Protein AF-A0A9D2IGV0-F1 (afdb_monomer_lite)

Structure (mmCIF, N/CA/C/O backbone):
data_AF-A0A9D2IGV0-F1
#
_entry.id   AF-A0A9D2IGV0-F1
#
loop_
_atom_site.group_PDB
_atom_site.id
_atom_site.type_symbol
_atom_site.label_atom_id
_atom_site.label_alt_id
_atom_site.label_comp_id
_atom_site.label_asym_id
_atom_site.label_entity_id
_atom_site.label_seq_id
_atom_site.pdbx_PDB_ins_code
_atom_site.Cartn_x
_atom_site.Cartn_y
_atom_site.Cartn_z
_atom_site.occupancy
_atom_site.B_iso_or_equiv
_atom_site.auth_seq_id
_atom_site.auth_comp_id
_atom_site.auth_asym_id
_atom_site.auth_atom_id
_atom_site.pdbx_PDB_model_num
ATOM 1 N N . THR A 1 1 ? 0.443 3.205 13.862 1.00 88.75 1 THR A N 1
ATOM 2 C CA . THR A 1 1 ? -0.783 2.640 13.243 1.00 88.75 1 THR A CA 1
ATOM 3 C C . THR A 1 1 ? -1.916 2.618 14.262 1.00 88.75 1 THR A C 1
ATOM 5 O O . THR A 1 1 ? -1.699 3.065 15.384 1.00 88.75 1 THR A O 1
ATOM 8 N N . VAL A 1 2 ? -3.116 2.131 13.915 1.00 94.19 2 VAL A N 1
ATOM 9 C CA . VAL A 1 2 ? -4.300 2.130 14.811 1.00 94.19 2 VAL A CA 1
ATOM 10 C C . VAL A 1 2 ? -4.050 1.400 16.143 1.00 94.19 2 VAL A C 1
ATOM 12 O O . VAL A 1 2 ? -4.567 1.810 17.177 1.00 94.19 2 VAL A O 1
ATOM 15 N N . CYS A 1 3 ? -3.227 0.349 16.147 1.00 92.88 3 CYS A N 1
ATOM 16 C CA . CYS A 1 3 ? -2.873 -0.410 17.351 1.00 92.88 3 CYS A CA 1
ATOM 17 C C . CYS A 1 3 ? -1.658 0.145 18.121 1.00 92.88 3 CYS A C 1
ATOM 19 O O . CYS A 1 3 ? -1.229 -0.474 19.088 1.00 92.88 3 CYS A O 1
ATOM 21 N N . GLY A 1 4 ? -1.089 1.282 17.704 1.00 90.38 4 GLY A N 1
ATOM 22 C CA . GLY A 1 4 ? 0.112 1.862 18.321 1.00 90.38 4 GLY A CA 1
ATOM 23 C C . GLY A 1 4 ? 1.443 1.286 17.823 1.00 90.38 4 GLY A C 1
ATOM 24 O O . GLY A 1 4 ? 2.490 1.759 18.246 1.00 90.38 4 GLY A O 1
ATOM 25 N N . GLY A 1 5 ? 1.428 0.323 16.894 1.00 91.81 5 GLY A N 1
ATOM 26 C CA . GLY A 1 5 ? 2.645 -0.203 16.269 1.00 91.81 5 GLY A CA 1
ATOM 27 C C . GLY A 1 5 ? 3.328 0.801 15.331 1.00 91.81 5 GLY A C 1
ATOM 28 O O . GLY A 1 5 ? 2.662 1.620 14.675 1.00 91.81 5 GLY A O 1
ATOM 29 N N . HIS A 1 6 ? 4.657 0.716 15.251 1.00 92.50 6 HIS A N 1
ATOM 30 C CA . HIS A 1 6 ? 5.436 1.355 14.191 1.00 92.50 6 HIS A CA 1
ATOM 31 C C . HIS A 1 6 ? 5.220 0.625 12.858 1.00 92.50 6 HIS A C 1
ATOM 33 O O . HIS A 1 6 ? 4.727 -0.500 12.828 1.00 92.50 6 HIS A O 1
ATOM 39 N N . LEU A 1 7 ? 5.533 1.293 11.748 1.00 91.81 7 LEU A N 1
ATOM 40 C CA . LEU A 1 7 ? 5.520 0.650 10.438 1.00 91.81 7 LEU A CA 1
ATOM 41 C C . LEU A 1 7 ? 6.804 -0.168 10.287 1.00 91.81 7 LEU A C 1
ATOM 43 O O . LEU A 1 7 ? 7.898 0.386 10.372 1.00 91.81 7 LEU A O 1
ATOM 47 N N . GLU A 1 8 ? 6.650 -1.467 10.067 1.00 84.56 8 GLU A N 1
ATOM 48 C CA . GLU A 1 8 ? 7.734 -2.407 9.794 1.00 84.56 8 GLU A CA 1
ATOM 49 C C . GLU A 1 8 ? 7.650 -2.766 8.307 1.00 84.56 8 GLU A C 1
ATOM 51 O O . GLU A 1 8 ? 6.556 -2.990 7.797 1.00 84.56 8 GLU A O 1
ATOM 56 N N . GLY A 1 9 ? 8.775 -2.704 7.588 1.00 82.75 9 GLY A N 1
ATOM 57 C CA . GLY A 1 9 ? 8.810 -2.821 6.125 1.00 82.75 9 GLY A CA 1
ATOM 58 C C . GLY A 1 9 ? 8.135 -4.085 5.573 1.00 82.75 9 GLY A C 1
ATOM 59 O O . GLY A 1 9 ? 7.912 -5.061 6.284 1.00 82.75 9 GLY A O 1
ATOM 60 N N . LEU A 1 10 ? 7.827 -4.074 4.275 1.00 89.00 10 LEU A N 1
ATOM 61 C CA . LEU A 1 10 ? 7.123 -5.173 3.614 1.00 89.00 10 LEU A CA 1
ATOM 62 C C . LEU A 1 10 ? 8.101 -6.147 2.948 1.00 89.00 10 LEU A C 1
ATOM 64 O O . LEU A 1 10 ? 8.975 -5.737 2.189 1.00 89.00 10 LEU A O 1
ATOM 68 N N . GLY A 1 11 ? 7.911 -7.443 3.201 1.00 90.62 11 GLY A N 1
ATOM 69 C CA . GLY A 1 11 ? 8.608 -8.531 2.515 1.00 90.62 11 GLY A CA 1
ATOM 70 C C . GLY A 1 11 ? 7.733 -9.146 1.426 1.00 90.62 11 GLY A C 1
ATOM 71 O O . GLY A 1 11 ? 7.106 -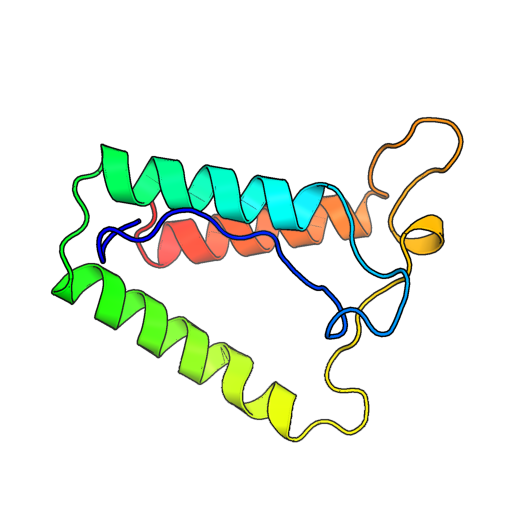10.181 1.659 1.00 90.62 11 GLY A O 1
ATOM 72 N N . ALA A 1 12 ? 7.673 -8.517 0.247 1.00 92.75 12 ALA A N 1
ATOM 73 C CA . ALA A 1 12 ? 6.978 -9.084 -0.913 1.00 92.75 12 ALA A CA 1
ATOM 74 C C . ALA A 1 12 ? 7.522 -10.486 -1.245 1.00 92.75 12 ALA A C 1
ATOM 76 O O . ALA A 1 12 ? 8.698 -10.772 -1.013 1.00 92.75 12 ALA A O 1
ATOM 77 N N . ALA A 1 13 ? 6.654 -11.385 -1.722 1.00 92.50 13 ALA A N 1
ATOM 78 C CA . ALA A 1 13 ? 6.980 -12.801 -1.937 1.00 92.50 13 ALA A CA 1
ATOM 79 C C . ALA A 1 13 ? 7.643 -13.486 -0.713 1.00 92.50 13 ALA A C 1
ATOM 81 O O . ALA A 1 13 ? 8.505 -14.356 -0.851 1.00 92.50 13 ALA A O 1
ATOM 82 N N . ASN A 1 14 ? 7.247 -13.091 0.504 1.00 89.31 14 ASN A N 1
ATOM 83 C CA . ASN A 1 14 ? 7.827 -13.538 1.779 1.00 89.31 14 ASN A CA 1
ATOM 84 C C . ASN A 1 14 ? 9.333 -13.245 1.932 1.00 89.31 14 ASN A C 1
ATOM 86 O O . ASN A 1 14 ? 10.000 -13.896 2.732 1.00 89.31 14 ASN A O 1
ATOM 90 N N . GLY A 1 15 ? 9.883 -12.304 1.158 1.00 91.19 15 GLY A N 1
ATOM 91 C CA . GLY A 1 15 ? 11.318 -12.003 1.143 1.00 91.19 15 GLY A CA 1
ATOM 92 C C . GLY A 1 15 ? 12.186 -13.077 0.479 1.00 91.19 15 GLY A C 1
ATOM 93 O O . GLY A 1 15 ? 13.406 -13.021 0.602 1.00 91.19 15 GLY A O 1
ATOM 94 N N . ASN A 1 16 ? 11.579 -14.047 -0.214 1.00 92.19 16 ASN A N 1
ATOM 95 C CA . ASN A 1 16 ? 12.298 -15.142 -0.873 1.00 92.19 16 ASN A CA 1
ATOM 96 C C . ASN A 1 16 ? 12.675 -14.836 -2.331 1.00 92.19 16 ASN A C 1
ATOM 98 O O . ASN A 1 16 ? 13.482 -15.554 -2.910 1.00 92.19 16 ASN A O 1
ATOM 102 N N . GLU A 1 17 ? 12.087 -13.794 -2.919 1.00 94.00 17 GLU A N 1
ATOM 103 C CA . GLU A 1 17 ? 12.257 -13.407 -4.322 1.00 94.00 17 GLU A CA 1
ATOM 104 C C . GLU A 1 17 ? 12.479 -11.886 -4.418 1.00 94.00 17 GLU A C 1
ATOM 106 O O . GLU A 1 17 ? 12.029 -11.149 -3.532 1.00 94.00 17 GLU A O 1
ATOM 111 N N . PRO A 1 18 ? 13.133 -11.373 -5.478 1.00 95.56 18 PRO A N 1
ATOM 112 C CA . PRO A 1 18 ? 13.408 -9.944 -5.651 1.00 95.56 18 PRO A CA 1
ATOM 113 C C . PRO A 1 18 ? 12.172 -9.166 -6.146 1.00 95.56 18 PRO A C 1
ATOM 115 O O . PRO A 1 18 ? 12.249 -8.379 -7.088 1.00 95.56 18 PRO A O 1
ATOM 118 N N . ASN A 1 19 ? 11.026 -9.389 -5.502 1.00 96.00 19 ASN A N 1
ATOM 119 C CA . ASN A 1 19 ? 9.712 -8.865 -5.890 1.00 96.00 19 ASN A CA 1
ATOM 120 C C . ASN A 1 19 ? 9.299 -7.626 -5.074 1.00 96.00 19 ASN A C 1
ATOM 122 O O . ASN A 1 19 ? 8.158 -7.185 -5.144 1.00 96.00 19 ASN A O 1
ATOM 126 N N . GLY A 1 20 ? 10.199 -7.086 -4.247 1.00 94.44 20 GLY A N 1
ATOM 127 C CA . GLY A 1 20 ? 9.944 -5.862 -3.488 1.00 94.44 20 GLY A CA 1
ATOM 128 C C . GLY A 1 20 ? 10.151 -4.618 -4.347 1.00 94.44 20 GLY A C 1
ATOM 129 O O . GLY A 1 20 ? 11.172 -4.506 -5.027 1.00 94.44 20 GLY A O 1
ATOM 130 N N . THR A 1 21 ? 9.222 -3.664 -4.281 1.00 95.56 21 THR A N 1
ATOM 131 C CA . THR A 1 21 ? 9.325 -2.385 -4.987 1.00 95.56 21 THR A CA 1
ATOM 132 C C . THR A 1 21 ? 9.148 -1.194 -4.038 1.00 95.56 21 THR A C 1
ATOM 134 O O . THR A 1 21 ? 9.062 -1.318 -2.814 1.00 95.56 21 THR A O 1
ATOM 137 N N . GLY A 1 22 ? 9.157 0.020 -4.595 1.00 95.31 22 GLY A N 1
ATOM 138 C CA . GLY A 1 22 ? 8.858 1.225 -3.825 1.00 95.31 22 GLY A CA 1
ATOM 139 C C . GLY A 1 22 ? 7.361 1.420 -3.565 1.00 95.31 22 GLY A C 1
ATOM 140 O O . GLY A 1 22 ? 7.005 2.136 -2.624 1.00 95.31 22 GLY A O 1
ATOM 141 N N . LEU A 1 23 ? 6.479 0.826 -4.379 1.00 97.00 23 LEU A N 1
ATOM 142 C CA . LEU A 1 23 ? 5.037 1.081 -4.302 1.00 97.00 23 LEU A CA 1
ATOM 143 C C . LEU A 1 23 ? 4.395 0.452 -3.069 1.00 97.00 23 LEU A C 1
ATOM 145 O O . LEU A 1 23 ? 3.565 1.105 -2.435 1.00 97.00 23 LEU A O 1
ATOM 149 N N . GLU A 1 24 ? 4.792 -0.757 -2.666 1.00 95.19 24 GLU A N 1
ATOM 150 C CA . GLU A 1 24 ? 4.174 -1.402 -1.502 1.00 95.19 24 GLU A CA 1
ATOM 151 C C . GLU A 1 24 ? 4.548 -0.638 -0.223 1.00 95.19 24 GLU A C 1
ATOM 153 O O . GLU A 1 24 ? 3.698 -0.347 0.623 1.00 95.19 24 GLU A O 1
ATOM 158 N N . VAL A 1 25 ? 5.816 -0.226 -0.100 1.00 95.62 25 VAL A N 1
ATOM 159 C CA . VAL A 1 25 ? 6.298 0.568 1.043 1.00 95.62 25 VAL A CA 1
ATOM 160 C C . VAL A 1 25 ? 5.661 1.962 1.055 1.00 95.62 25 VAL A C 1
ATOM 162 O O . VAL A 1 25 ? 5.312 2.475 2.124 1.00 95.62 25 VAL A O 1
ATOM 165 N N . ARG A 1 26 ? 5.448 2.570 -0.123 1.00 96.94 26 ARG A N 1
ATOM 166 C CA . ARG A 1 26 ? 4.685 3.820 -0.258 1.00 96.94 26 ARG A CA 1
ATOM 167 C C . ARG A 1 26 ? 3.258 3.639 0.250 1.00 96.94 26 ARG A C 1
ATOM 169 O O . ARG A 1 26 ? 2.833 4.430 1.090 1.00 96.94 26 ARG A O 1
ATOM 176 N N . LEU A 1 27 ? 2.557 2.593 -0.192 1.00 97.31 27 LEU A N 1
ATOM 177 C CA . LEU A 1 27 ? 1.187 2.302 0.229 1.00 97.31 27 LEU A CA 1
ATOM 178 C C . LEU A 1 27 ? 1.096 2.112 1.748 1.00 97.31 27 LEU A C 1
ATOM 180 O O . LEU A 1 27 ? 0.250 2.726 2.395 1.00 97.31 27 LEU A O 1
ATOM 184 N N . MET A 1 28 ? 2.011 1.341 2.343 1.00 97.31 28 MET A N 1
ATOM 185 C CA . MET A 1 28 ? 2.099 1.174 3.799 1.00 97.31 28 MET A CA 1
ATOM 186 C C . MET A 1 28 ? 2.241 2.521 4.522 1.00 97.31 28 MET A C 1
ATOM 188 O O . MET A 1 28 ? 1.543 2.784 5.506 1.00 97.31 28 MET A O 1
ATOM 192 N N . GLY A 1 29 ? 3.142 3.380 4.043 1.00 97.00 29 GLY A N 1
ATOM 193 C CA . GLY A 1 29 ? 3.366 4.707 4.612 1.00 97.00 29 GLY A CA 1
ATOM 194 C C . GLY A 1 29 ? 2.142 5.614 4.500 1.00 97.00 29 GLY A C 1
ATOM 195 O O . GLY A 1 29 ? 1.795 6.310 5.457 1.00 97.00 29 GLY A O 1
ATOM 196 N N . GLU A 1 30 ? 1.476 5.602 3.350 1.00 97.62 30 GLU A N 1
ATOM 197 C CA . GLU A 1 30 ? 0.263 6.377 3.096 1.00 97.62 30 GLU A CA 1
ATOM 198 C C . GLU A 1 30 ? -0.908 5.910 3.959 1.00 97.62 30 GLU A C 1
ATOM 200 O O . GLU A 1 30 ? -1.482 6.732 4.673 1.00 97.62 30 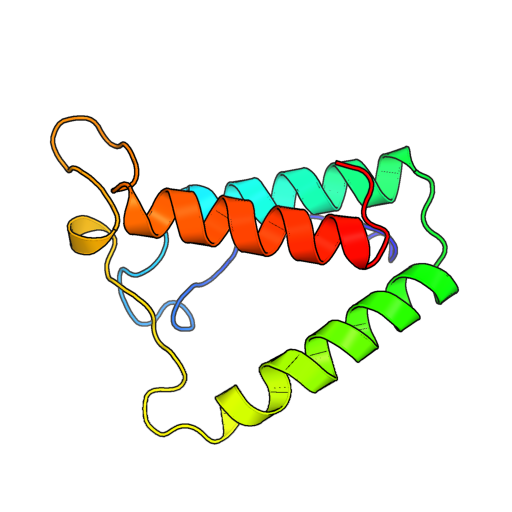GLU A O 1
ATOM 205 N N . VAL A 1 31 ? -1.201 4.606 3.993 1.00 97.88 31 VAL A N 1
ATOM 206 C CA . VAL A 1 31 ? -2.244 4.033 4.859 1.00 97.88 31 VAL A CA 1
ATOM 207 C C . VAL A 1 31 ? -1.938 4.344 6.322 1.00 97.88 31 VAL A C 1
ATOM 209 O O . VAL A 1 31 ? -2.799 4.846 7.042 1.00 97.88 31 VAL A O 1
ATOM 212 N N . GLY A 1 32 ? -0.698 4.124 6.769 1.00 96.94 32 GLY A N 1
ATOM 213 C CA . GLY A 1 32 ? -0.278 4.408 8.140 1.00 96.94 32 GLY A CA 1
ATOM 214 C C . GLY A 1 32 ? -0.485 5.872 8.547 1.00 96.94 32 GLY A C 1
ATOM 215 O O . GLY A 1 32 ? -0.939 6.139 9.665 1.00 96.94 32 GLY A O 1
ATOM 216 N N . LYS A 1 33 ? -0.196 6.818 7.644 1.00 97.06 33 LYS A N 1
ATOM 217 C CA . LYS A 1 33 ? -0.454 8.253 7.848 1.00 97.06 33 LYS A CA 1
ATOM 218 C C . LYS A 1 33 ? -1.949 8.571 7.839 1.00 97.06 33 LYS A C 1
ATOM 220 O O . LYS A 1 33 ? -2.399 9.292 8.730 1.00 97.06 33 LYS A O 1
ATOM 225 N N . ALA A 1 34 ? -2.696 8.043 6.872 1.00 98.06 34 ALA A N 1
ATOM 226 C CA . ALA A 1 34 ? -4.130 8.268 6.699 1.00 98.06 34 ALA A CA 1
ATOM 227 C C . ALA A 1 34 ? -4.911 7.856 7.951 1.00 98.06 34 ALA A C 1
ATOM 229 O O . ALA A 1 34 ? -5.544 8.696 8.595 1.00 98.06 34 ALA A O 1
ATOM 230 N N . VAL A 1 35 ? -4.757 6.599 8.387 1.00 97.94 35 VAL A N 1
ATOM 231 C CA . VAL A 1 35 ? -5.497 6.057 9.541 1.00 97.94 35 VAL A CA 1
ATOM 232 C C . VAL A 1 35 ? -5.191 6.807 10.840 1.00 97.94 35 VAL A C 1
ATOM 234 O O . VAL A 1 35 ? -6.076 6.985 11.678 1.00 97.94 35 VAL A O 1
ATOM 237 N N . ALA A 1 36 ? -3.953 7.287 11.005 1.00 96.38 36 ALA A N 1
ATOM 238 C CA . ALA A 1 36 ? -3.554 8.086 12.159 1.00 96.38 36 ALA A CA 1
ATOM 239 C C . ALA A 1 36 ? -4.167 9.495 12.116 1.00 96.38 36 ALA A C 1
ATOM 241 O O . ALA A 1 36 ? -4.733 9.951 13.110 1.00 96.38 36 ALA A O 1
ATOM 242 N N . ARG A 1 37 ? -4.094 10.176 10.964 1.00 96.88 37 ARG A N 1
ATOM 243 C CA . ARG A 1 37 ? -4.639 11.532 10.776 1.00 96.88 37 ARG A CA 1
ATOM 244 C C . ARG A 1 37 ? -6.153 11.572 10.931 1.00 96.88 37 ARG A C 1
ATOM 246 O O . ARG A 1 37 ? -6.659 12.456 11.618 1.00 96.88 37 ARG A O 1
ATOM 253 N N . GLN A 1 38 ? -6.859 10.596 10.362 1.00 97.56 38 GLN A N 1
ATOM 254 C CA . GLN A 1 38 ? -8.316 10.500 10.478 1.00 97.56 38 GLN A CA 1
ATOM 255 C C . GLN A 1 38 ? -8.782 9.994 11.854 1.00 97.56 38 GLN A C 1
ATOM 257 O O . GLN A 1 38 ? -9.983 9.868 12.077 1.00 97.56 38 GLN A O 1
ATOM 262 N N . LYS A 1 39 ? -7.855 9.691 12.779 1.00 97.12 39 LYS A N 1
ATOM 263 C CA . LYS A 1 39 ? -8.148 9.129 14.109 1.00 97.12 39 LYS A CA 1
ATOM 264 C C . LYS A 1 39 ? -9.027 7.875 14.023 1.00 97.12 39 LYS A C 1
ATOM 266 O O . LYS A 1 39 ? -9.986 7.730 14.779 1.00 97.12 39 LYS A O 1
ATOM 271 N N . MET A 1 40 ? -8.706 6.984 13.083 1.00 98.25 40 MET A N 1
ATOM 272 C CA . MET A 1 40 ? -9.468 5.757 12.861 1.00 98.25 40 MET A CA 1
ATOM 273 C C . MET A 1 40 ? -9.536 4.934 14.152 1.00 98.25 40 MET A C 1
ATOM 275 O O . MET A 1 40 ? -8.514 4.641 14.778 1.00 98.25 40 MET A O 1
ATOM 279 N N . THR A 1 41 ? -10.746 4.551 14.552 1.00 98.00 41 THR A N 1
ATOM 280 C CA . THR A 1 41 ? -10.951 3.710 15.734 1.00 98.00 41 THR A CA 1
ATOM 281 C C . THR A 1 41 ? -10.600 2.254 15.436 1.00 98.00 41 THR A C 1
ATOM 283 O O . THR A 1 41 ? -10.625 1.802 14.292 1.00 98.00 41 THR A O 1
ATOM 286 N N . ARG A 1 42 ? -10.339 1.472 16.489 1.00 97.75 42 ARG A N 1
ATOM 287 C CA . ARG A 1 42 ? -10.102 0.025 16.360 1.00 97.75 42 ARG A CA 1
ATOM 288 C C . ARG A 1 42 ? -11.284 -0.716 15.725 1.00 97.75 42 ARG A C 1
ATOM 290 O O . ARG A 1 42 ? -11.047 -1.661 14.988 1.00 97.75 42 ARG A O 1
ATOM 297 N N . SER A 1 43 ? -12.522 -0.282 15.984 1.00 98.12 43 SER A N 1
ATOM 298 C CA . SER A 1 43 ? -13.720 -0.892 15.386 1.00 98.12 43 SER A CA 1
ATOM 299 C C . SER A 1 43 ? -13.759 -0.677 13.873 1.00 98.12 43 SER A C 1
ATOM 301 O O . SER A 1 43 ? -13.885 -1.640 13.127 1.00 98.12 43 SER A O 1
ATOM 303 N N . GLN A 1 44 ? -13.547 0.563 13.417 1.00 98.12 44 GLN A N 1
ATOM 304 C CA . GLN A 1 44 ? -13.489 0.890 11.985 1.00 98.12 44 GLN A CA 1
ATOM 305 C C . GLN A 1 44 ? -12.348 0.145 11.284 1.00 98.12 44 GLN A C 1
ATOM 307 O O . GLN A 1 44 ? -12.535 -0.427 10.216 1.00 98.12 44 GLN A O 1
ATOM 312 N N . ALA A 1 45 ? -11.168 0.104 11.909 1.00 98.06 45 ALA A N 1
ATOM 313 C CA . ALA A 1 45 ? -10.036 -0.638 11.367 1.00 98.06 45 ALA A CA 1
ATOM 314 C C . ALA A 1 45 ? -10.334 -2.142 11.260 1.00 98.06 45 ALA A C 1
ATOM 316 O O . ALA A 1 45 ? -9.973 -2.763 10.266 1.00 98.06 45 ALA A O 1
ATOM 317 N N . ASN A 1 46 ? -11.016 -2.723 12.252 1.00 98.25 46 ASN A N 1
ATOM 318 C CA . ASN A 1 46 ? -11.403 -4.132 12.235 1.00 98.25 46 ASN A CA 1
ATOM 319 C C . ASN A 1 46 ? -12.355 -4.455 11.073 1.00 98.25 46 ASN A C 1
ATOM 321 O O . ASN A 1 46 ? -12.176 -5.472 10.413 1.00 98.25 46 ASN A O 1
ATOM 325 N N . GLU A 1 47 ? -13.323 -3.586 10.778 1.00 98.44 47 GLU A N 1
ATOM 326 C CA . GLU A 1 47 ? -14.214 -3.755 9.620 1.00 98.44 47 GLU A CA 1
ATOM 327 C C . GLU A 1 47 ? -13.439 -3.775 8.294 1.00 98.44 47 GLU A C 1
ATOM 329 O O . GLU A 1 47 ? -13.698 -4.626 7.444 1.00 98.44 47 GLU A O 1
ATOM 334 N N . ILE A 1 48 ? -12.456 -2.885 8.128 1.00 98.25 48 ILE A N 1
ATOM 335 C CA . ILE A 1 48 ? -11.595 -2.852 6.934 1.00 98.25 48 ILE A CA 1
ATOM 336 C C . ILE A 1 48 ? -10.745 -4.123 6.843 1.00 98.25 48 ILE A C 1
ATOM 338 O O . ILE A 1 48 ? -10.684 -4.750 5.789 1.00 98.25 48 ILE A O 1
ATOM 342 N N . VAL A 1 49 ? -10.121 -4.539 7.949 1.00 97.88 49 VAL A N 1
ATOM 343 C CA . VAL A 1 49 ? -9.291 -5.754 7.995 1.00 97.88 49 VAL A CA 1
ATOM 344 C C . VAL A 1 49 ? -10.103 -6.998 7.634 1.00 97.88 49 VAL A C 1
ATOM 346 O O . VAL A 1 49 ? -9.610 -7.835 6.885 1.00 97.88 49 VAL A O 1
ATOM 349 N N . LEU A 1 50 ? -11.351 -7.112 8.099 1.00 98.44 50 LEU A N 1
ATOM 350 C CA . LEU A 1 50 ? -12.223 -8.236 7.744 1.00 98.44 50 LEU A CA 1
ATOM 351 C C . LEU A 1 50 ? -12.600 -8.244 6.255 1.00 98.44 50 LEU A C 1
ATOM 353 O O . LEU A 1 50 ? -12.607 -9.313 5.651 1.00 98.44 50 LEU A O 1
ATOM 357 N N . LYS A 1 51 ? -12.843 -7.076 5.640 1.00 98.31 51 LYS A N 1
ATOM 358 C CA . LYS A 1 51 ? -13.062 -6.973 4.182 1.00 98.31 51 LYS A CA 1
ATOM 359 C C . LYS A 1 51 ? -11.826 -7.400 3.387 1.00 98.31 51 LYS A C 1
ATOM 361 O O . LYS A 1 51 ? -11.949 -8.091 2.381 1.00 98.31 51 LYS A O 1
ATOM 366 N N . LEU A 1 52 ? -10.634 -7.006 3.838 1.00 98.00 52 LEU A N 1
ATOM 367 C CA . LEU A 1 52 ? -9.373 -7.410 3.209 1.00 98.00 52 LEU A CA 1
ATOM 368 C C . LEU A 1 52 ? -9.115 -8.912 3.370 1.00 98.00 52 LEU A C 1
ATOM 370 O O . LEU A 1 52 ? -8.652 -9.549 2.426 1.00 98.00 52 LEU A O 1
ATOM 374 N N . LEU A 1 53 ? -9.432 -9.481 4.537 1.00 97.88 53 LEU A N 1
ATOM 375 C CA . LEU A 1 53 ? -9.324 -10.918 4.772 1.00 97.88 53 LEU A CA 1
ATOM 376 C C . LEU A 1 53 ? -10.232 -11.693 3.814 1.00 97.88 53 LEU A C 1
ATOM 378 O O . LEU A 1 53 ? -9.731 -12.553 3.102 1.00 97.88 53 LEU A O 1
ATOM 382 N N . ASP A 1 54 ? -11.518 -11.349 3.735 1.00 97.94 54 ASP A N 1
ATOM 383 C CA . ASP A 1 54 ? -12.465 -11.988 2.808 1.00 97.94 54 ASP A CA 1
ATOM 384 C C . ASP A 1 54 ? -11.977 -11.911 1.351 1.00 97.94 54 ASP A C 1
ATOM 386 O O . ASP A 1 54 ? -11.957 -1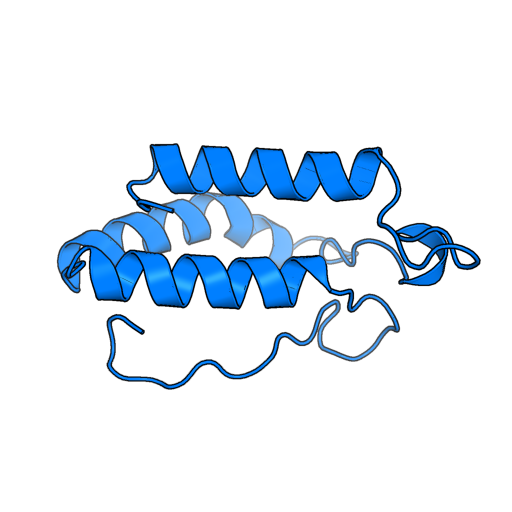2.908 0.626 1.00 97.94 54 ASP A O 1
ATOM 390 N N . LYS A 1 55 ? -11.458 -10.743 0.949 1.00 96.50 55 LYS A N 1
ATOM 391 C CA . LYS A 1 55 ? -10.918 -10.537 -0.396 1.00 96.50 55 LYS A CA 1
ATOM 392 C C . LYS A 1 55 ? -9.700 -11.410 -0.702 1.00 96.50 55 LYS A C 1
ATOM 394 O O . LYS A 1 55 ? -9.594 -11.895 -1.824 1.00 96.50 55 LYS A O 1
ATOM 399 N N . TYR A 1 56 ? -8.779 -11.606 0.241 1.00 96.00 56 TYR A N 1
ATOM 400 C CA . TYR A 1 56 ? -7.463 -12.194 -0.051 1.00 96.00 56 TYR A CA 1
ATOM 401 C C . TYR A 1 56 ? -7.193 -13.560 0.597 1.00 96.00 56 TYR A C 1
ATOM 403 O O . TYR A 1 56 ? -6.207 -14.199 0.240 1.00 96.00 56 TYR A O 1
ATOM 411 N N . GLU A 1 57 ? -8.043 -14.072 1.490 1.00 96.50 57 GLU A N 1
ATOM 412 C CA . GLU A 1 57 ? -7.789 -15.341 2.200 1.00 96.50 57 GLU A CA 1
ATOM 413 C C . GLU A 1 57 ? -7.628 -16.535 1.242 1.00 96.50 57 GLU A C 1
ATOM 415 O O . GLU A 1 57 ? -6.827 -17.442 1.483 1.00 96.50 57 GLU A O 1
ATOM 420 N N . HIS A 1 58 ? -8.332 -16.527 0.109 1.00 95.12 58 HIS A N 1
ATOM 421 C CA . HIS A 1 58 ? -8.214 -17.579 -0.902 1.00 95.12 58 HIS A CA 1
ATOM 422 C C . HIS A 1 58 ? -6.805 -17.672 -1.521 1.00 95.12 58 HIS A C 1
ATOM 424 O O . HIS A 1 58 ? -6.402 -18.760 -1.939 1.00 95.12 58 HIS A O 1
ATOM 430 N N . VAL A 1 59 ? -6.029 -16.579 -1.520 1.00 93.88 59 VAL A N 1
ATOM 431 C CA . VAL A 1 59 ? -4.663 -16.528 -2.071 1.00 93.88 59 VAL A CA 1
ATOM 432 C C . VAL A 1 59 ? -3.723 -17.480 -1.330 1.00 93.88 59 VAL A C 1
ATOM 434 O O . VAL A 1 59 ? -2.844 -18.081 -1.944 1.00 93.88 59 VAL A O 1
ATOM 437 N N . PHE A 1 60 ? -3.949 -17.721 -0.033 1.00 89.62 60 PHE A N 1
ATOM 438 C CA . PHE A 1 60 ? -3.138 -18.662 0.750 1.00 89.62 60 PHE A CA 1
ATOM 439 C C . PHE A 1 60 ? -3.239 -20.116 0.268 1.00 89.62 60 PHE A C 1
ATOM 441 O O . PHE A 1 60 ? -2.388 -20.934 0.621 1.00 89.62 60 PHE A O 1
ATOM 448 N N . LYS A 1 61 ? -4.270 -20.444 -0.521 1.00 93.75 61 LYS A N 1
ATOM 449 C CA . LYS A 1 61 ? -4.503 -21.780 -1.087 1.00 93.75 61 LYS A CA 1
ATOM 450 C C . LYS A 1 61 ? -4.023 -21.907 -2.536 1.00 93.75 61 LYS A C 1
ATOM 452 O O . LYS A 1 61 ? -4.036 -23.014 -3.066 1.00 93.75 61 LYS A O 1
ATOM 457 N N . MET A 1 62 ? -3.632 -20.804 -3.176 1.00 92.75 62 MET A N 1
ATOM 458 C CA . MET A 1 62 ? -3.105 -20.816 -4.541 1.00 92.75 62 MET A CA 1
ATOM 459 C C . MET A 1 62 ? -1.702 -21.428 -4.559 1.00 92.75 62 MET A C 1
ATOM 461 O O . MET A 1 62 ? -0.902 -21.190 -3.654 1.00 92.75 62 MET A O 1
ATOM 465 N N . GLU A 1 63 ? -1.392 -22.197 -5.601 1.00 89.25 63 GLU A N 1
ATOM 466 C CA . GLU A 1 63 ? -0.093 -22.866 -5.744 1.00 89.25 63 GLU A CA 1
ATOM 467 C C . GLU A 1 63 ? 1.066 -21.860 -5.847 1.00 89.25 63 GLU A C 1
ATOM 469 O O . GLU A 1 63 ? 2.091 -22.016 -5.186 1.00 89.25 63 GLU A O 1
ATOM 474 N N . ASP A 1 64 ? 0.873 -20.777 -6.603 1.00 85.06 64 ASP A N 1
ATOM 475 C CA . ASP A 1 64 ? 1.857 -19.706 -6.792 1.00 85.06 64 ASP A CA 1
ATOM 476 C C . ASP A 1 64 ? 1.777 -18.590 -5.732 1.00 85.06 64 ASP A C 1
ATOM 478 O O . ASP A 1 64 ? 2.602 -17.671 -5.745 1.00 85.06 64 ASP A O 1
ATOM 482 N N . LYS A 1 65 ? 0.789 -18.666 -4.825 1.00 83.56 65 LYS A N 1
ATOM 483 C CA . LYS A 1 65 ? 0.493 -17.695 -3.755 1.00 83.56 65 LYS A CA 1
ATOM 484 C C . LYS A 1 65 ? 0.429 -16.240 -4.229 1.00 83.56 65 LYS A C 1
ATOM 486 O O . LYS A 1 65 ? 0.704 -15.341 -3.436 1.00 83.56 65 LYS A O 1
ATOM 491 N N . ASN A 1 66 ? 0.101 -16.013 -5.503 1.00 87.88 66 ASN A N 1
ATOM 492 C CA . ASN A 1 66 ? 0.151 -14.694 -6.131 1.00 87.88 66 ASN A CA 1
ATOM 493 C C . ASN A 1 66 ? 1.481 -13.957 -5.849 1.00 87.88 66 ASN A C 1
ATOM 495 O O . ASN A 1 66 ? 1.512 -12.874 -5.264 1.00 87.88 66 ASN A O 1
ATOM 499 N N . LYS A 1 67 ? 2.606 -14.576 -6.230 1.00 89.88 67 LYS A N 1
ATOM 500 C CA . LYS A 1 67 ? 3.961 -14.057 -5.959 1.00 89.88 67 LYS A CA 1
ATOM 501 C C . LYS A 1 67 ? 4.265 -12.676 -6.565 1.00 89.88 67 LYS A C 1
ATOM 503 O O . LYS A 1 67 ? 5.256 -12.062 -6.171 1.00 89.88 67 LYS A O 1
ATOM 508 N N . GLY A 1 68 ? 3.449 -12.192 -7.501 1.00 93.56 68 GLY A N 1
ATOM 509 C CA . GLY A 1 68 ? 3.667 -10.926 -8.200 1.00 93.56 68 GLY A CA 1
ATOM 510 C C . GLY A 1 68 ? 4.822 -10.985 -9.205 1.00 93.56 68 GLY A C 1
ATOM 511 O O . GLY A 1 68 ? 5.147 -12.053 -9.726 1.00 93.56 68 GLY A O 1
ATOM 512 N N . ALA A 1 69 ? 5.427 -9.827 -9.466 1.00 95.38 69 ALA A N 1
ATOM 513 C CA . ALA A 1 69 ? 6.500 -9.638 -10.438 1.00 95.38 69 ALA A CA 1
ATOM 514 C C . ALA A 1 69 ? 7.806 -9.235 -9.745 1.00 95.38 69 ALA A C 1
ATOM 516 O O . ALA A 1 69 ? 7.793 -8.667 -8.647 1.00 95.38 69 ALA A O 1
ATOM 517 N N . ARG A 1 70 ? 8.937 -9.524 -10.388 1.00 96.88 70 ARG A N 1
ATOM 518 C CA . ARG A 1 70 ? 10.242 -9.052 -9.918 1.00 96.88 70 ARG A CA 1
ATOM 519 C C . ARG A 1 70 ? 10.383 -7.547 -10.140 1.00 96.88 70 ARG A C 1
ATOM 521 O O . ARG A 1 70 ? 9.713 -6.967 -10.993 1.00 96.88 70 ARG A O 1
ATOM 528 N N . PHE A 1 71 ? 11.300 -6.910 -9.416 1.00 97.81 71 PHE A N 1
ATOM 529 C CA . PHE A 1 71 ? 11.554 -5.474 -9.563 1.00 97.81 71 PHE A CA 1
ATOM 530 C C . PHE A 1 71 ? 11.892 -5.069 -11.010 1.00 97.81 71 PHE A C 1
ATOM 532 O O . PHE A 1 71 ? 11.366 -4.075 -11.496 1.00 97.81 71 PHE A O 1
ATOM 539 N N . ASP A 1 72 ? 12.698 -5.866 -11.715 1.00 97.62 72 ASP A N 1
ATOM 540 C CA . ASP A 1 72 ? 13.102 -5.636 -13.111 1.00 97.62 72 ASP A CA 1
ATOM 541 C C . ASP A 1 72 ? 11.972 -5.833 -14.139 1.00 97.62 72 ASP A C 1
ATOM 543 O O . ASP A 1 72 ? 12.105 -5.416 -15.287 1.00 97.62 72 ASP A O 1
ATOM 547 N N . GLU A 1 73 ? 10.852 -6.427 -13.729 1.00 97.88 73 GLU A N 1
ATOM 548 C CA . GLU A 1 73 ? 9.634 -6.573 -14.536 1.00 97.88 73 GLU A CA 1
ATOM 549 C C . GLU A 1 73 ? 8.592 -5.497 -14.188 1.00 97.88 73 GLU A C 1
ATOM 551 O O . GLU A 1 73 ? 7.821 -5.062 -15.041 1.00 97.88 73 GLU A O 1
ATOM 556 N N . ALA A 1 74 ? 8.570 -5.058 -12.928 1.00 97.94 74 ALA A N 1
ATOM 557 C CA . ALA A 1 74 ? 7.638 -4.062 -12.411 1.00 97.94 74 ALA A CA 1
ATOM 558 C C . ALA A 1 74 ? 8.099 -2.610 -12.638 1.00 97.94 74 ALA A C 1
ATOM 560 O O . ALA A 1 74 ? 7.291 -1.687 -12.511 1.00 97.94 74 ALA A O 1
ATOM 561 N N . TYR A 1 75 ? 9.384 -2.384 -12.926 1.00 98.44 75 TYR A N 1
ATOM 562 C CA . TYR A 1 75 ? 9.989 -1.058 -13.056 1.00 98.44 75 TYR A CA 1
ATOM 563 C C . TYR A 1 75 ? 10.839 -0.925 -14.319 1.00 98.44 75 TYR A C 1
ATOM 565 O O . TYR A 1 75 ? 11.546 -1.841 -14.734 1.00 98.44 75 TYR A O 1
ATOM 573 N N . ASN A 1 76 ? 10.835 0.276 -14.892 1.00 98.00 76 ASN A N 1
ATOM 574 C CA . ASN A 1 76 ? 11.833 0.672 -15.869 1.00 98.00 76 ASN A CA 1
ATOM 575 C C . AS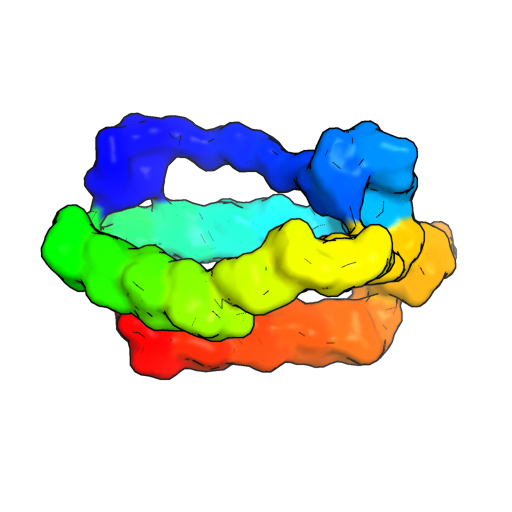N A 1 76 ? 13.182 0.857 -15.155 1.00 98.00 76 ASN A C 1
ATOM 577 O O . ASN A 1 76 ? 13.332 1.737 -14.308 1.00 98.00 76 ASN A O 1
ATOM 581 N N . MET A 1 77 ? 14.171 0.038 -15.511 1.00 97.44 77 MET A N 1
ATOM 582 C CA . MET A 1 77 ? 15.477 0.022 -14.845 1.00 97.44 77 MET A CA 1
ATOM 583 C C . MET A 1 77 ? 16.376 1.224 -15.171 1.00 97.44 77 MET A C 1
ATOM 585 O O . MET A 1 77 ? 17.358 1.446 -14.466 1.00 97.44 77 MET A O 1
ATOM 589 N N . GLU A 1 78 ? 16.058 2.005 -16.203 1.00 98.06 78 GLU A N 1
ATOM 590 C CA . GLU A 1 78 ? 16.784 3.236 -16.534 1.00 98.06 78 GLU A CA 1
ATOM 591 C C . GLU A 1 78 ? 16.251 4.429 -15.734 1.00 98.06 78 GLU A C 1
ATOM 593 O O . GLU A 1 78 ? 17.035 5.232 -15.227 1.00 98.06 78 GLU A O 1
ATOM 598 N N . THR A 1 79 ? 14.925 4.543 -15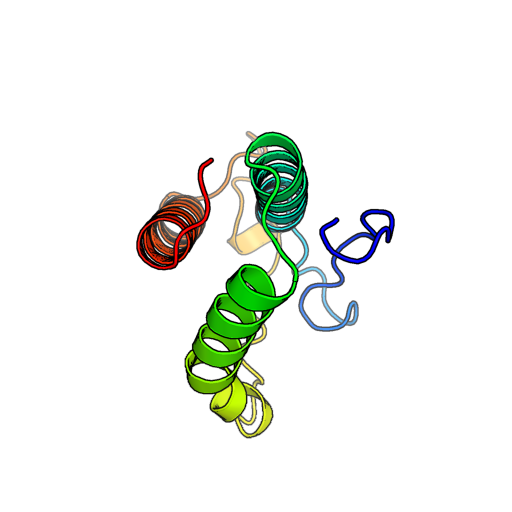.596 1.00 97.94 79 THR A N 1
ATOM 599 C CA . THR A 1 79 ? 14.277 5.681 -14.917 1.00 97.94 79 THR A CA 1
ATOM 600 C C . THR A 1 79 ? 13.952 5.415 -13.449 1.00 97.94 79 THR A C 1
ATOM 602 O O . THR A 1 79 ? 13.765 6.360 -12.684 1.00 97.94 79 THR A O 1
ATOM 605 N N . ILE A 1 80 ? 13.920 4.145 -13.032 1.00 97.69 80 ILE A N 1
ATOM 606 C CA . ILE A 1 80 ? 13.477 3.698 -11.703 1.00 97.69 80 ILE A CA 1
ATOM 607 C C . ILE A 1 80 ? 12.032 4.146 -11.420 1.00 97.69 80 ILE A C 1
ATOM 609 O O . ILE A 1 80 ? 11.646 4.500 -10.304 1.00 97.69 80 ILE A O 1
ATOM 613 N N . GLU A 1 81 ? 11.196 4.077 -12.453 1.00 98.12 81 GLU A N 1
ATOM 614 C CA . GLU A 1 81 ? 9.760 4.336 -12.379 1.00 98.12 81 GLU A CA 1
ATOM 615 C C . GLU A 1 81 ? 8.969 3.046 -12.630 1.00 98.12 81 GLU A C 1
ATOM 617 O O . GLU A 1 81 ? 9.399 2.216 -13.436 1.00 98.12 81 GLU A O 1
ATOM 622 N N . PRO A 1 82 ? 7.823 2.850 -11.955 1.00 98.38 82 PRO A N 1
ATOM 623 C CA . PRO A 1 82 ? 6.993 1.676 -12.181 1.00 98.38 82 PRO A CA 1
ATOM 624 C C . PRO A 1 82 ? 6.459 1.662 -13.613 1.00 98.38 82 PRO A C 1
ATOM 626 O O . PRO A 1 82 ? 6.103 2.705 -14.168 1.00 98.38 82 PRO A O 1
ATOM 629 N N . VAL A 1 83 ? 6.352 0.470 -14.197 1.00 98.38 83 VAL A N 1
ATOM 630 C CA . VAL A 1 83 ? 5.666 0.303 -15.483 1.00 98.38 83 VAL A CA 1
ATOM 631 C C . VAL A 1 83 ? 4.175 0.649 -15.331 1.00 98.38 83 VAL A C 1
ATOM 633 O O . VAL A 1 83 ? 3.632 0.536 -14.222 1.00 98.38 83 VAL A O 1
ATOM 636 N N . PRO A 1 84 ? 3.487 1.079 -16.408 1.00 98.31 84 PRO A N 1
ATOM 637 C CA . PRO A 1 84 ? 2.105 1.553 -16.327 1.00 98.31 84 PRO A CA 1
ATOM 638 C C . PRO A 1 84 ? 1.150 0.571 -15.644 1.00 98.31 84 PRO A C 1
ATOM 640 O O . PRO A 1 84 ? 0.296 0.985 -14.862 1.00 98.31 84 PRO A O 1
ATOM 643 N N . GLU A 1 85 ? 1.311 -0.726 -15.892 1.00 97.12 85 GLU A N 1
ATOM 644 C CA . GLU A 1 85 ? 0.488 -1.787 -15.315 1.00 97.12 85 GLU A CA 1
ATOM 645 C C . GLU A 1 85 ? 0.676 -1.885 -13.795 1.00 97.12 85 GLU A C 1
ATOM 647 O O . GLU A 1 85 ? -0.300 -2.022 -13.056 1.00 97.12 85 GLU A O 1
ATOM 652 N N . TRP A 1 86 ? 1.917 -1.750 -13.316 1.00 97.38 86 TRP A N 1
ATOM 653 C CA . TRP A 1 86 ? 2.242 -1.810 -11.889 1.00 97.38 86 TRP A CA 1
ATOM 654 C C . TRP A 1 86 ? 1.768 -0.555 -11.150 1.00 97.38 86 TRP A C 1
ATOM 656 O O . TRP A 1 86 ? 1.167 -0.646 -10.077 1.00 97.38 86 TRP A O 1
ATOM 666 N N . GLN A 1 87 ? 1.949 0.622 -11.761 1.00 98.44 87 GLN A N 1
ATOM 667 C CA . GLN A 1 87 ? 1.405 1.877 -11.235 1.00 98.44 87 GLN A CA 1
ATOM 668 C C . GLN A 1 87 ? -0.126 1.828 -11.164 1.00 98.44 87 GLN A C 1
ATOM 670 O O . GLN A 1 87 ? -0.706 2.236 -10.159 1.00 98.44 87 GLN A O 1
ATOM 675 N N . LYS A 1 88 ? -0.786 1.303 -12.203 1.00 98.44 88 LYS A N 1
ATOM 676 C CA . LYS A 1 88 ? -2.246 1.178 -12.241 1.00 98.44 88 LYS A CA 1
ATOM 677 C C . LYS A 1 88 ? -2.764 0.285 -11.115 1.00 98.44 88 LYS A C 1
ATOM 679 O O . LYS A 1 88 ? -3.711 0.679 -10.444 1.00 98.44 88 LYS A O 1
ATOM 684 N N . MET A 1 89 ? -2.118 -0.855 -10.865 1.00 97.56 89 MET A N 1
ATOM 685 C CA . MET A 1 89 ? -2.480 -1.750 -9.759 1.00 97.56 89 MET A CA 1
ATOM 686 C C . MET A 1 89 ? -2.424 -1.031 -8.403 1.00 97.56 89 MET A C 1
ATOM 688 O O . MET A 1 89 ? -3.321 -1.182 -7.577 1.00 97.56 89 MET A O 1
ATOM 692 N N . TYR A 1 90 ? -1.398 -0.209 -8.178 1.00 98.12 90 TYR A N 1
ATOM 693 C CA . TYR A 1 90 ? -1.292 0.596 -6.962 1.00 98.12 90 TYR A CA 1
ATOM 694 C C . TYR A 1 90 ? -2.431 1.622 -6.828 1.00 98.12 90 TYR A C 1
ATOM 696 O O . TYR A 1 90 ? -2.994 1.756 -5.740 1.00 98.12 90 TYR A O 1
ATOM 704 N N . GLU A 1 91 ? -2.803 2.314 -7.909 1.00 98.44 91 GLU A N 1
ATOM 705 C CA . GLU A 1 91 ? -3.927 3.263 -7.875 1.00 98.44 91 GLU A CA 1
ATOM 706 C C . GLU A 1 91 ? -5.275 2.563 -7.656 1.00 98.44 91 GLU A C 1
ATOM 708 O O . GLU A 1 91 ? -6.090 3.040 -6.868 1.00 98.44 91 GLU A O 1
ATOM 713 N N . GLU A 1 92 ? -5.494 1.406 -8.288 1.00 98.31 92 GLU A N 1
ATOM 714 C CA . GLU A 1 92 ? -6.695 0.583 -8.090 1.00 98.31 92 GLU A CA 1
ATOM 715 C C . GLU A 1 92 ? -6.835 0.162 -6.622 1.00 98.31 92 GLU A C 1
ATOM 717 O O . GLU A 1 92 ? -7.871 0.403 -6.004 1.00 98.31 92 GLU A O 1
ATOM 722 N N . VAL A 1 93 ? -5.770 -0.373 -6.018 1.00 97.69 93 VAL A N 1
ATOM 723 C CA . VAL A 1 93 ? -5.779 -0.767 -4.599 1.00 97.69 93 VAL A CA 1
ATOM 724 C C . VAL A 1 93 ? -5.996 0.438 -3.678 1.00 97.69 93 VAL A C 1
ATOM 726 O O . VAL A 1 93 ? -6.686 0.324 -2.662 1.00 97.69 93 VAL A O 1
ATOM 729 N N . LYS A 1 94 ? -5.440 1.612 -4.002 1.00 98.25 94 LYS A N 1
ATOM 730 C CA . LYS A 1 94 ? -5.701 2.832 -3.221 1.00 98.25 94 LYS A CA 1
ATOM 731 C C . LYS A 1 94 ? -7.156 3.252 -3.280 1.00 98.25 94 LYS A C 1
ATOM 733 O O . LYS A 1 94 ? -7.695 3.657 -2.249 1.00 98.25 94 LYS A O 1
ATOM 738 N N . GLU A 1 95 ? -7.789 3.161 -4.440 1.00 98.44 95 GLU A N 1
ATOM 739 C CA . GLU A 1 95 ? -9.197 3.518 -4.560 1.00 98.44 95 GLU A CA 1
ATOM 740 C C . GLU A 1 95 ? -10.092 2.524 -3.814 1.00 98.44 95 GLU A C 1
ATOM 742 O O . GLU A 1 95 ? -10.945 2.941 -3.036 1.00 98.44 95 GLU A O 1
ATOM 747 N N . GLU A 1 96 ? -9.812 1.224 -3.895 1.00 98.38 96 GLU A N 1
ATOM 748 C CA . GLU A 1 96 ? -10.519 0.220 -3.091 1.00 98.38 96 GLU A CA 1
ATOM 749 C C . GLU A 1 96 ? -10.399 0.493 -1.583 1.00 98.38 96 GLU A C 1
ATOM 751 O O . GLU A 1 96 ? -11.376 0.414 -0.836 1.00 98.38 96 GLU A O 1
ATOM 756 N N . LEU A 1 97 ? -9.205 0.856 -1.105 1.00 98.50 97 LEU A N 1
ATOM 757 C CA . LE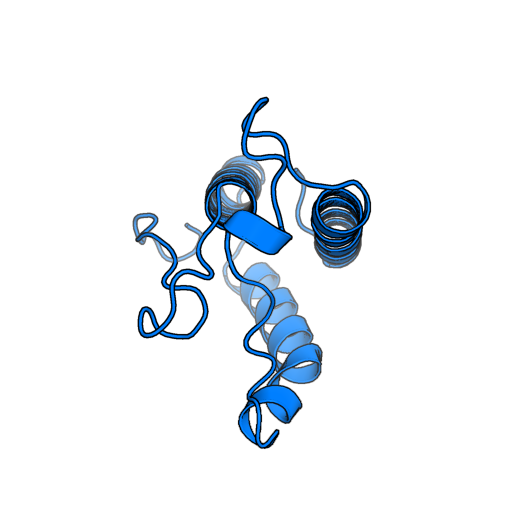U A 1 97 ? -9.005 1.232 0.296 1.00 98.50 97 LEU A CA 1
ATOM 758 C C . LEU A 1 97 ? -9.765 2.517 0.658 1.00 98.50 97 LEU A C 1
ATOM 760 O O . LEU A 1 97 ? -10.268 2.628 1.782 1.00 98.50 97 LEU A O 1
ATOM 764 N N . ARG A 1 98 ? -9.889 3.469 -0.276 1.00 98.31 98 ARG A N 1
ATOM 765 C CA . ARG A 1 98 ? -10.713 4.673 -0.101 1.00 98.31 98 ARG A CA 1
ATOM 766 C C . ARG A 1 98 ? -12.183 4.307 0.070 1.00 98.31 98 ARG A C 1
ATOM 768 O O . ARG A 1 98 ? -12.805 4.762 1.031 1.00 98.31 98 ARG A O 1
ATOM 775 N N . GLU A 1 99 ? -12.707 3.436 -0.785 1.00 98.31 99 GLU A N 1
ATOM 776 C CA . GLU A 1 99 ? -14.074 2.909 -0.697 1.00 98.31 99 GLU A CA 1
ATOM 777 C C . GLU A 1 99 ? -14.319 2.138 0.611 1.00 98.31 99 GLU A C 1
ATOM 779 O O . GLU A 1 99 ? -15.410 2.190 1.184 1.00 98.31 99 GLU A O 1
ATOM 784 N N . MET A 1 100 ? -13.293 1.466 1.145 1.00 98.12 100 MET A N 1
ATOM 785 C CA . MET A 1 100 ? -13.363 0.797 2.448 1.00 98.12 100 MET A CA 1
ATOM 786 C C . MET A 1 100 ? -13.320 1.760 3.646 1.00 98.12 100 MET A C 1
ATOM 788 O O . MET A 1 100 ? -13.663 1.339 4.752 1.00 98.12 100 MET A O 1
ATOM 792 N N . GLY A 1 101 ? -12.955 3.033 3.450 1.00 97.38 101 GLY A N 1
ATOM 793 C CA . GLY A 1 101 ? -12.978 4.075 4.485 1.00 97.38 101 GLY A CA 1
ATOM 794 C C . GLY A 1 101 ? -11.613 4.655 4.880 1.00 97.38 101 GLY A C 1
ATOM 795 O O . GLY A 1 101 ? -11.520 5.359 5.895 1.00 97.38 101 GLY A O 1
ATOM 796 N N . VAL A 1 102 ? -10.548 4.380 4.121 1.00 98.25 102 VAL A N 1
ATOM 797 C CA . VAL A 1 102 ? -9.230 5.011 4.313 1.00 98.25 102 VAL A CA 1
ATOM 798 C C . VAL A 1 102 ? -9.197 6.384 3.636 1.00 98.25 102 VAL A C 1
ATOM 800 O O . VAL A 1 102 ? -9.444 6.517 2.442 1.00 98.25 102 VAL A O 1
ATOM 803 N N . GLN A 1 103 ? -8.864 7.428 4.391 1.00 97.38 103 GLN A N 1
ATOM 804 C CA . GLN A 1 103 ? -8.812 8.807 3.900 1.00 97.38 103 GLN A CA 1
ATOM 805 C C . GLN A 1 103 ? -7.358 9.211 3.623 1.00 97.38 103 GLN A C 1
ATOM 807 O O . GLN A 1 103 ? -6.685 9.753 4.503 1.00 97.38 103 GLN A O 1
ATOM 812 N N . PHE A 1 104 ? -6.880 8.881 2.416 1.00 94.94 104 PHE A N 1
ATOM 813 C CA . PHE A 1 104 ? -5.537 9.220 1.917 1.00 94.94 104 PHE A CA 1
ATOM 814 C C . PHE A 1 104 ? -5.285 10.728 1.830 1.00 94.94 104 PHE A C 1
ATOM 816 O O . PHE A 1 104 ? -6.183 11.439 1.322 1.00 94.94 104 PHE A O 1
#

Organism: NCBI:txid2838567

Radius of gyration: 14.77 Å; chains: 1; bounding box: 31×34×35 Å

Sequence (104 aa):
TVCGGHLEGLGAANGNEPNGTGLEVRLMGEVGKAVARQKMTRSQANEIVLKLLDKYEHVFKMEDKNKGARFDEAYNMETIEPVPEWQKMYEEVKEELREMGVQF

Secondary structure (DSSP, 8-state):
-TTSPPP----GGGGSSS---HHHHHHHHHHHHHHHHTT--HHHHHHHHHHHHHHHGGGGGSTTTT----HHHHEETTTTEE-HHHHHHHHHHHHHHHHHT---

pLDDT: mean 95.62, std 3.61, range [82.75, 98.5]

InterPro domains:
  IPR008031 Monomethylamine methyltransferase MtmB [PF05369] (7-101)
  IPR036655 Monomethylamine methyltransferase MtmB superfamily [G3DSA:3.20.20.460] (1-104)
  IPR036655 Monomethylamine methyltransferase MtmB superfamily [SSF75098] (13-104)

Foldseek 3Di:
DQVPDDDDDDCQLVVPAQADAVLVRVVSVLLVVQCVVVVPHPVLVVQLVVVVCVVQVCLVVDPSSCSDDHLVQQADPVVSHGDPVNVVVSVVVVVVVVVSPGDD